Protein AF-N8YKM3-F1 (afdb_monomer_lite)

Foldseek 3Di:
DPQFDWDWAADPPDRVPIDTDGDPSNVVSVVVVVVVVVVVVVVVLVVVLVVLVVVLVVLVVLLVVLVVCCVVCVVCNVVSVVVNVVSVVVNVVSVVVSVVSVVVD

Sequence (105 aa):
MKQGYLVKHIHSDNPRLSKFVETKSMDTFRKQYKNHTVIHDSEKLELKTKELKEKQKIYKSQINASKQALKDFPELKNKILRRKNQLLQEIEKLKAYADFLTSLI

Secondary stru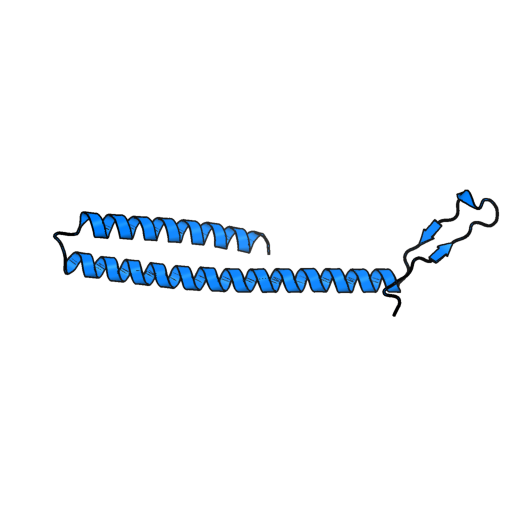cture (DSSP, 8-state):
-----EEEE--SS-GGG-EEEE-HHHHHHHHHHHHHHHHHHHHHHHHHHHHHHHHHHHHHHHHHHHHHHHHH-GGGHHHHHHHHHHHHHHHHHHHHHHHHHHTT-

Organism: NCBI:txid1217651

pLDDT: mean 87.21, std 7.23, range [53.28, 94.56]

Radius of gyration: 28.34 Å; chains: 1; bounding box: 52×17×87 Å

Structure (mmCIF, N/CA/C/O backbone):
data_AF-N8YKM3-F1
#
_entry.id   AF-N8YKM3-F1
#
loop_
_atom_site.group_PDB
_atom_site.id
_atom_site.type_symbol
_atom_site.label_atom_id
_atom_site.label_alt_id
_atom_site.label_comp_id
_atom_site.label_asym_id
_atom_site.label_entity_id
_atom_site.label_seq_id
_atom_site.pdbx_PDB_ins_code
_atom_site.Cartn_x
_atom_site.Cartn_y
_atom_site.Cart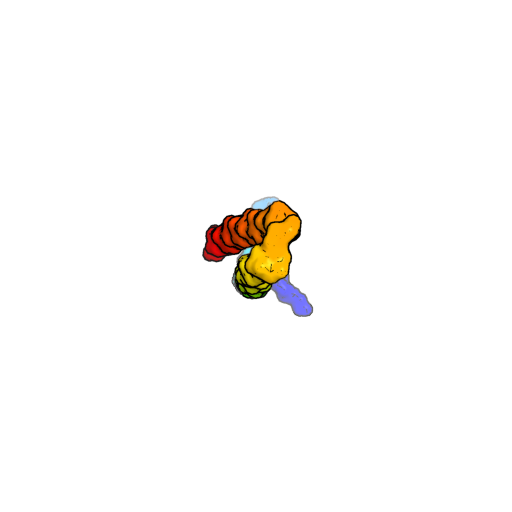n_z
_atom_site.occupancy
_atom_site.B_iso_or_equiv
_atom_site.auth_seq_id
_atom_site.auth_comp_id
_atom_site.auth_asym_id
_atom_site.auth_atom_id
_atom_site.pdbx_PDB_model_num
ATOM 1 N N . MET A 1 1 ? 33.094 13.595 -22.427 1.00 53.28 1 MET A N 1
ATOM 2 C CA . MET A 1 1 ? 32.889 12.216 -22.933 1.00 53.28 1 MET A CA 1
ATOM 3 C C . MET A 1 1 ? 31.625 12.190 -23.787 1.00 53.28 1 MET A C 1
ATOM 5 O O . MET A 1 1 ? 30.631 12.746 -23.346 1.00 53.28 1 MET A O 1
ATOM 9 N N . LYS A 1 2 ? 31.645 11.616 -25.001 1.00 60.78 2 LYS A N 1
ATOM 10 C CA . LYS A 1 2 ? 30.441 11.489 -25.851 1.00 60.78 2 LYS A CA 1
ATOM 11 C C . LYS A 1 2 ? 29.641 10.250 -25.410 1.00 60.78 2 LYS A C 1
ATOM 13 O O . LYS A 1 2 ? 30.152 9.143 -25.530 1.00 60.78 2 LYS A O 1
ATOM 18 N N . GLN A 1 3 ? 28.425 10.428 -24.891 1.00 62.78 3 GLN A N 1
ATOM 19 C CA . GLN A 1 3 ? 27.575 9.374 -24.297 1.00 62.78 3 GLN A CA 1
ATOM 20 C C . GLN A 1 3 ? 26.752 8.591 -25.347 1.00 62.78 3 GLN A C 1
ATOM 22 O O . GLN A 1 3 ? 25.561 8.349 -25.185 1.00 62.78 3 GLN A O 1
ATOM 27 N N . GLY A 1 4 ? 27.399 8.198 -26.446 1.00 68.38 4 GLY A N 1
ATOM 28 C CA . GLY A 1 4 ? 26.755 7.592 -27.616 1.00 68.38 4 GLY A CA 1
ATOM 29 C C . GLY A 1 4 ? 26.635 8.566 -28.792 1.00 68.38 4 GLY A C 1
ATOM 30 O O . GLY A 1 4 ? 26.617 9.784 -28.624 1.00 68.38 4 GLY A O 1
ATOM 31 N N . TYR A 1 5 ? 26.635 8.026 -30.010 1.00 79.56 5 TYR A N 1
ATOM 32 C CA . TYR A 1 5 ? 26.522 8.794 -31.251 1.00 79.56 5 TYR A CA 1
ATOM 33 C C . TYR A 1 5 ? 25.832 7.966 -32.337 1.00 79.56 5 TYR A C 1
ATOM 35 O O . TYR A 1 5 ? 25.901 6.734 -32.340 1.00 79.56 5 TYR A O 1
ATOM 43 N N . LEU A 1 6 ? 25.178 8.657 -33.270 1.00 84.75 6 LEU A N 1
ATOM 44 C CA . LEU A 1 6 ? 24.624 8.066 -34.485 1.00 84.75 6 LEU A CA 1
ATOM 45 C C . LEU A 1 6 ? 25.685 8.047 -35.585 1.00 84.75 6 LEU A C 1
ATOM 47 O O . LEU A 1 6 ? 26.432 9.013 -35.746 1.00 84.75 6 LEU A O 1
ATOM 51 N N . VAL A 1 7 ? 25.720 6.972 -36.370 1.00 86.94 7 VAL A N 1
ATOM 52 C CA . VAL A 1 7 ? 26.556 6.898 -37.575 1.00 86.94 7 VAL A CA 1
ATOM 53 C C . VAL A 1 7 ? 25.678 7.146 -38.791 1.00 86.94 7 VAL A C 1
ATOM 55 O O . VAL A 1 7 ? 24.678 6.458 -39.002 1.00 86.94 7 VAL A O 1
ATOM 58 N N . LYS A 1 8 ? 26.051 8.141 -39.598 1.00 88.50 8 LYS A N 1
ATOM 59 C CA . LYS A 1 8 ? 25.399 8.419 -40.877 1.00 88.50 8 LYS A CA 1
ATOM 60 C C . LYS A 1 8 ? 25.966 7.482 -41.939 1.00 88.50 8 LYS A C 1
ATOM 62 O O . LYS A 1 8 ? 27.127 7.609 -42.310 1.00 88.50 8 LYS A O 1
ATOM 67 N N . HIS A 1 9 ? 25.139 6.584 -42.451 1.00 87.56 9 HIS A N 1
ATOM 68 C CA . HIS A 1 9 ? 25.440 5.835 -43.663 1.00 87.56 9 HIS A CA 1
ATOM 69 C C . HIS A 1 9 ? 25.059 6.697 -44.862 1.00 87.56 9 HIS A C 1
ATOM 71 O O . HIS A 1 9 ? 23.879 6.987 -45.078 1.00 87.56 9 HIS A O 1
ATOM 77 N N . ILE A 1 10 ? 26.073 7.160 -45.591 1.00 88.44 10 ILE A N 1
ATOM 78 C CA . ILE A 1 10 ? 25.898 7.998 -46.776 1.00 88.44 10 ILE A CA 1
ATOM 79 C C . ILE A 1 10 ? 25.621 7.088 -47.968 1.00 88.44 10 ILE A C 1
ATOM 81 O O . ILE A 1 10 ? 26.405 6.188 -48.252 1.00 88.44 10 ILE A O 1
ATOM 85 N N . HIS A 1 11 ? 24.511 7.328 -48.660 1.00 86.38 11 HIS A N 1
ATOM 86 C CA . HIS A 1 11 ? 24.211 6.635 -49.908 1.00 86.38 11 HIS A CA 1
ATOM 87 C C . HIS A 1 11 ? 24.921 7.363 -51.054 1.00 86.38 11 HIS A C 1
ATOM 89 O O . HIS A 1 11 ? 24.651 8.544 -51.280 1.00 86.38 11 HIS A O 1
ATOM 95 N N . SER A 1 12 ? 25.823 6.674 -51.758 1.00 85.69 12 SER A N 1
ATOM 96 C CA . SER A 1 12 ? 26.653 7.254 -52.827 1.00 85.69 12 SER A CA 1
ATOM 97 C C . SER A 1 12 ? 25.815 7.838 -53.962 1.00 85.69 12 SER A C 1
ATOM 99 O O . SER A 1 12 ? 26.067 8.953 -54.405 1.00 85.69 12 SER A O 1
ATOM 101 N N . ASP A 1 13 ? 24.782 7.105 -54.377 1.00 88.00 13 ASP A N 1
ATOM 102 C CA . ASP A 1 13 ? 24.053 7.419 -55.615 1.00 88.00 13 ASP A CA 1
ATOM 103 C C . ASP A 1 13 ? 22.930 8.443 -55.410 1.00 88.00 13 ASP A C 1
ATOM 105 O O . ASP A 1 13 ? 22.525 9.145 -56.332 1.00 88.00 13 ASP A O 1
ATOM 109 N N . ASN A 1 14 ? 22.410 8.544 -54.185 1.00 85.62 14 ASN A N 1
ATOM 110 C CA . ASN A 1 14 ? 21.386 9.515 -53.835 1.00 85.62 14 ASN A CA 1
ATOM 111 C C . ASN A 1 14 ? 21.554 9.950 -52.376 1.00 85.62 14 ASN A C 1
ATOM 113 O O . ASN A 1 14 ? 21.050 9.282 -51.467 1.00 85.62 14 ASN A O 1
ATOM 117 N N . PRO A 1 15 ? 22.180 11.110 -52.125 1.00 84.12 15 PRO A N 1
ATOM 118 C CA . PRO A 1 15 ? 22.411 11.610 -50.776 1.00 84.12 15 PRO A CA 1
ATOM 119 C C . PRO A 1 15 ? 21.142 11.731 -49.920 1.00 84.12 15 PRO A C 1
ATOM 121 O O . PRO A 1 15 ? 21.235 11.604 -48.696 1.00 84.12 15 PRO A O 1
ATOM 124 N N . ARG A 1 16 ? 19.959 11.916 -50.534 1.00 86.62 16 ARG A N 1
ATOM 125 C CA . ARG A 1 16 ? 18.664 11.988 -49.828 1.00 86.62 16 ARG A CA 1
ATOM 126 C C . ARG A 1 16 ? 18.238 10.652 -49.211 1.00 86.62 16 ARG A C 1
ATOM 128 O O . ARG A 1 16 ? 17.416 10.657 -48.303 1.00 86.62 16 ARG A O 1
ATOM 135 N N . LEU A 1 17 ? 18.798 9.530 -49.666 1.00 86.38 17 LEU A N 1
ATOM 136 C CA . LEU A 1 17 ? 18.533 8.192 -49.124 1.00 86.38 17 LEU A CA 1
ATOM 137 C C . LEU A 1 17 ? 19.484 7.796 -47.984 1.00 86.38 17 LEU A C 1
ATOM 139 O O . LEU A 1 17 ? 19.362 6.699 -47.439 1.00 86.38 17 LEU A O 1
ATOM 143 N N . SER A 1 18 ? 20.422 8.669 -47.606 1.00 89.44 18 SER A N 1
ATOM 144 C CA . SER A 1 18 ? 21.329 8.433 -46.477 1.00 89.44 18 SER A CA 1
ATOM 145 C C . SER A 1 18 ? 20.555 8.291 -45.163 1.00 89.44 18 SER A C 1
ATOM 147 O O . SER A 1 18 ? 19.622 9.052 -44.906 1.00 89.44 18 SER A O 1
ATOM 149 N N . LYS A 1 19 ? 20.969 7.365 -44.291 1.00 90.81 19 LYS A N 1
ATOM 150 C CA . LYS A 1 19 ? 20.279 7.073 -43.022 1.00 90.81 19 LYS A CA 1
ATOM 151 C C . LYS A 1 19 ? 21.220 7.174 -41.832 1.00 90.81 19 LYS A C 1
ATOM 153 O O . LYS A 1 19 ? 22.400 6.848 -41.927 1.00 90.81 19 LYS A O 1
ATOM 158 N N . PHE A 1 20 ? 20.682 7.588 -40.693 1.00 89.25 20 PHE A N 1
ATOM 159 C CA . PHE A 1 20 ? 21.375 7.477 -39.416 1.00 89.25 20 PHE A CA 1
ATOM 160 C C . PHE A 1 20 ? 21.056 6.127 -38.787 1.00 89.25 20 PHE A C 1
ATOM 162 O O . PHE A 1 20 ? 19.896 5.727 -38.728 1.00 89.25 20 PHE A O 1
ATOM 169 N N . VAL A 1 21 ? 22.091 5.430 -38.332 1.00 87.12 21 VAL A N 1
ATOM 170 C CA . VAL A 1 21 ? 21.970 4.129 -37.678 1.00 87.12 21 VAL A CA 1
ATOM 171 C C . VAL A 1 21 ? 22.509 4.241 -36.260 1.00 87.12 21 VAL A C 1
ATOM 173 O O . VAL A 1 21 ? 23.518 4.907 -36.002 1.00 87.12 21 VAL A O 1
ATOM 176 N N . GLU A 1 22 ? 21.799 3.602 -35.337 1.00 85.38 22 GLU A N 1
ATOM 177 C CA . GLU A 1 22 ? 22.192 3.518 -33.940 1.00 85.38 22 GLU A CA 1
ATOM 178 C C . GLU A 1 22 ? 23.460 2.673 -33.785 1.00 85.38 22 GLU A C 1
ATOM 180 O O . GLU A 1 22 ? 23.571 1.571 -34.321 1.00 85.38 22 GLU A O 1
ATOM 185 N N . THR A 1 23 ? 24.445 3.203 -33.062 1.00 86.38 23 THR A N 1
ATOM 186 C CA . THR A 1 23 ? 25.669 2.460 -32.759 1.00 86.38 23 THR A CA 1
ATOM 187 C C . THR A 1 23 ? 25.468 1.546 -31.559 1.00 86.38 23 THR A C 1
ATOM 189 O O . THR A 1 23 ? 24.659 1.825 -30.674 1.00 86.38 23 THR A O 1
ATOM 192 N N . LYS A 1 24 ? 26.293 0.495 -31.460 1.00 85.12 24 LYS A N 1
ATOM 193 C CA . LYS A 1 24 ? 26.340 -0.376 -30.273 1.00 85.12 24 LYS A CA 1
ATOM 194 C C . LYS A 1 24 ? 26.544 0.420 -28.977 1.00 85.12 24 LYS A C 1
ATOM 196 O O . LYS A 1 24 ? 25.943 0.086 -27.968 1.00 85.12 24 LYS A O 1
ATOM 201 N N . SER A 1 25 ? 27.339 1.495 -29.018 1.00 84.19 25 SER A N 1
ATOM 202 C CA . SER A 1 25 ? 27.563 2.385 -27.868 1.00 84.19 25 SER A CA 1
ATOM 203 C C . SER A 1 25 ? 26.307 3.141 -27.428 1.00 84.19 25 SER A C 1
ATOM 205 O O . SER A 1 25 ? 26.187 3.473 -26.252 1.00 84.19 25 SER A O 1
ATOM 207 N N . MET A 1 26 ? 25.406 3.470 -28.353 1.00 85.31 26 MET A N 1
ATOM 208 C CA . MET A 1 26 ? 24.164 4.172 -28.036 1.00 85.31 26 MET A CA 1
ATOM 209 C C . MET A 1 26 ? 23.093 3.193 -27.527 1.00 85.31 26 MET A C 1
ATOM 211 O O . MET A 1 26 ? 22.393 3.509 -26.566 1.00 85.31 26 MET A O 1
ATOM 215 N N . ASP A 1 27 ? 23.066 1.965 -28.061 1.00 84.81 27 ASP A N 1
ATOM 216 C CA . ASP A 1 27 ? 22.245 0.866 -27.531 1.00 84.81 27 ASP A CA 1
ATOM 217 C C . ASP A 1 27 ? 22.651 0.483 -26.095 1.00 84.81 27 ASP A C 1
ATOM 219 O O . ASP A 1 27 ? 21.797 0.378 -25.211 1.00 84.81 27 ASP A O 1
ATOM 223 N N . THR A 1 28 ? 23.952 0.340 -25.810 1.00 85.25 28 THR A N 1
ATOM 224 C CA . THR A 1 28 ? 24.431 0.037 -24.449 1.00 85.25 28 THR A CA 1
ATOM 225 C C . THR A 1 28 ? 24.117 1.158 -23.465 1.00 85.25 28 THR A C 1
ATOM 227 O O . THR A 1 28 ? 23.644 0.876 -22.364 1.00 85.25 28 THR A O 1
ATOM 230 N N . PHE A 1 29 ? 24.311 2.420 -23.858 1.00 84.25 29 PHE A N 1
ATOM 231 C CA . PHE A 1 29 ? 23.956 3.570 -23.026 1.00 84.25 29 PHE A CA 1
ATOM 232 C C . PHE A 1 29 ? 22.452 3.607 -22.725 1.00 84.25 29 PHE A C 1
ATOM 234 O O . PHE A 1 29 ? 22.049 3.757 -21.572 1.00 84.25 29 PHE A O 1
ATOM 241 N N . ARG A 1 30 ? 21.603 3.380 -23.736 1.00 82.69 30 ARG A N 1
ATOM 242 C CA . ARG A 1 30 ? 20.148 3.301 -23.555 1.00 82.69 30 ARG A CA 1
ATOM 243 C C . ARG A 1 30 ? 19.758 2.186 -22.585 1.00 82.69 30 ARG A C 1
ATOM 245 O O . ARG A 1 30 ? 18.892 2.401 -21.741 1.00 82.69 30 ARG A O 1
ATOM 252 N N . LYS A 1 31 ? 20.381 1.009 -22.687 1.00 85.25 31 LYS A N 1
ATOM 253 C CA . LYS A 1 31 ? 20.145 -0.116 -21.764 1.00 85.25 31 LYS A CA 1
ATOM 254 C C . LYS A 1 31 ? 20.553 0.227 -20.333 1.00 85.25 31 LYS A C 1
ATOM 256 O O . LYS A 1 31 ? 19.776 -0.014 -19.418 1.00 85.25 31 LYS A O 1
ATOM 261 N N . GLN A 1 32 ? 21.719 0.843 -20.140 1.00 82.69 32 GLN A N 1
ATOM 262 C CA . GLN A 1 32 ? 22.169 1.297 -18.820 1.00 82.69 32 GLN A CA 1
ATOM 263 C C . GLN A 1 32 ? 21.210 2.326 -18.214 1.00 82.69 32 GLN A C 1
ATOM 265 O O . GLN A 1 32 ? 20.829 2.197 -17.054 1.00 82.69 32 GLN A O 1
ATOM 270 N N . TYR A 1 33 ? 20.762 3.298 -19.009 1.00 80.12 33 TYR A N 1
ATOM 271 C CA . TYR A 1 33 ? 19.814 4.318 -18.565 1.00 80.12 33 TYR A CA 1
ATOM 272 C C . TYR A 1 33 ? 18.446 3.726 -18.191 1.00 80.12 33 TYR A C 1
ATOM 274 O O . TYR A 1 33 ? 17.887 4.056 -17.145 1.00 80.12 33 TYR A O 1
ATOM 282 N N . LYS A 1 34 ? 17.919 2.807 -19.011 1.00 79.12 34 LYS A N 1
ATOM 283 C CA . LYS A 1 34 ? 16.677 2.075 -18.711 1.00 79.12 34 LYS A CA 1
ATOM 284 C C . LYS A 1 34 ? 16.799 1.243 -17.436 1.00 79.12 34 LYS A C 1
ATOM 286 O O . LYS A 1 34 ? 15.911 1.279 -16.600 1.00 79.12 34 LYS A O 1
ATOM 291 N N . ASN A 1 35 ? 17.911 0.538 -17.252 1.00 79.19 35 ASN A N 1
ATOM 292 C CA . ASN A 1 35 ? 18.122 -0.249 -16.040 1.00 79.19 35 ASN A CA 1
ATOM 293 C C . ASN A 1 35 ? 18.228 0.651 -14.805 1.00 79.19 35 ASN A C 1
ATOM 295 O O . ASN A 1 35 ? 17.636 0.343 -13.781 1.00 79.19 35 ASN A O 1
ATOM 299 N N . HIS A 1 36 ? 18.931 1.781 -14.905 1.00 78.25 36 HIS A N 1
ATOM 300 C CA . HIS A 1 36 ? 19.060 2.726 -13.798 1.00 78.25 36 HIS A CA 1
ATOM 301 C C . HIS A 1 36 ? 17.712 3.337 -13.391 1.00 78.25 36 HIS A C 1
ATOM 303 O O . HIS A 1 36 ? 17.411 3.410 -12.204 1.00 78.25 36 HIS A O 1
ATOM 309 N N . THR A 1 37 ? 16.882 3.717 -14.367 1.00 75.06 37 THR A N 1
ATOM 310 C CA . THR A 1 37 ? 15.525 4.232 -14.110 1.00 75.06 37 THR A CA 1
ATOM 311 C C . THR A 1 37 ? 14.625 3.172 -13.476 1.00 75.06 37 THR A C 1
ATOM 313 O O . THR A 1 37 ? 13.997 3.454 -12.462 1.00 75.06 37 THR A O 1
ATOM 316 N N . VAL A 1 38 ? 14.644 1.933 -13.978 1.00 76.94 38 VAL A N 1
ATOM 317 C CA . VAL A 1 38 ? 13.885 0.813 -13.389 1.00 76.94 38 VAL A CA 1
ATOM 318 C C . VAL A 1 38 ? 14.326 0.508 -11.952 1.00 76.94 38 VAL A C 1
ATOM 320 O O . VAL A 1 38 ? 13.477 0.331 -11.081 1.00 76.94 38 VAL A O 1
ATOM 323 N N . ILE A 1 39 ? 15.636 0.477 -11.679 1.00 79.31 39 ILE A N 1
ATOM 324 C CA . ILE A 1 39 ? 16.167 0.238 -10.326 1.00 79.31 39 ILE A CA 1
ATOM 325 C C . ILE A 1 39 ? 15.722 1.354 -9.377 1.00 79.31 39 ILE A C 1
ATOM 327 O O . ILE A 1 39 ? 15.176 1.074 -8.313 1.00 79.31 39 ILE A O 1
ATOM 331 N N . HIS A 1 40 ? 15.891 2.613 -9.781 1.00 81.94 40 HIS A N 1
ATOM 332 C CA . HIS A 1 40 ? 15.525 3.761 -8.957 1.00 81.94 40 HIS A CA 1
ATOM 333 C C . HIS A 1 40 ? 14.014 3.813 -8.664 1.00 81.94 40 HIS A C 1
ATOM 335 O O . HIS A 1 40 ? 13.599 4.088 -7.536 1.00 81.94 40 HIS A O 1
ATOM 341 N N . ASP A 1 41 ? 13.171 3.523 -9.659 1.00 82.88 41 ASP A N 1
ATOM 342 C CA . ASP A 1 41 ? 11.719 3.484 -9.470 1.00 82.88 41 ASP A CA 1
ATOM 343 C C . ASP A 1 41 ? 11.298 2.335 -8.542 1.00 82.88 41 ASP A C 1
ATOM 345 O O . ASP A 1 41 ? 10.439 2.530 -7.677 1.00 82.88 41 ASP A O 1
ATOM 349 N N . SER A 1 42 ? 11.957 1.176 -8.641 1.00 81.69 42 SER A N 1
ATOM 350 C CA . SER A 1 42 ? 11.757 0.044 -7.728 1.00 81.69 42 SER A CA 1
ATOM 351 C C . SER A 1 42 ? 12.137 0.390 -6.283 1.00 81.69 42 SER A C 1
ATOM 353 O O . SER A 1 42 ? 11.367 0.117 -5.361 1.00 81.69 42 SER A O 1
ATOM 355 N N . GLU A 1 43 ? 13.292 1.021 -6.059 1.00 86.62 43 GLU A N 1
ATOM 356 C CA . GLU A 1 43 ? 13.737 1.446 -4.721 1.00 86.62 43 GLU A CA 1
ATOM 357 C C . GLU A 1 43 ? 12.765 2.454 -4.094 1.00 86.62 43 GLU A C 1
ATOM 359 O O . GLU A 1 43 ? 12.391 2.346 -2.920 1.00 86.62 43 GLU A O 1
ATOM 364 N N . LYS A 1 44 ? 12.296 3.419 -4.893 1.00 87.56 44 LYS A N 1
ATOM 365 C CA . LYS A 1 44 ? 11.305 4.411 -4.466 1.00 87.56 44 LYS A CA 1
ATOM 366 C C . LYS A 1 44 ? 9.988 3.754 -4.060 1.00 87.56 44 LYS A C 1
ATOM 368 O O . LYS A 1 44 ? 9.372 4.161 -3.070 1.00 87.56 44 LYS A O 1
ATOM 373 N N . LEU A 1 45 ? 9.555 2.749 -4.817 1.00 86.06 45 LEU A N 1
ATOM 374 C CA . LEU A 1 45 ? 8.337 2.004 -4.540 1.00 86.06 45 LEU A CA 1
ATOM 375 C C . LEU A 1 45 ? 8.464 1.196 -3.245 1.00 86.06 45 LEU A C 1
ATOM 377 O O . LEU A 1 45 ? 7.589 1.287 -2.384 1.00 86.06 45 LEU A O 1
ATOM 381 N N . GLU A 1 46 ? 9.587 0.503 -3.046 1.00 86.25 46 GLU A N 1
ATOM 382 C CA . GLU A 1 46 ? 9.859 -0.263 -1.828 1.00 86.25 46 GLU A CA 1
ATOM 383 C C . GLU A 1 46 ? 9.872 0.632 -0.578 1.00 86.25 46 GLU A C 1
ATOM 385 O O . GLU A 1 46 ? 9.255 0.302 0.444 1.00 86.25 46 GLU A O 1
ATOM 390 N N . LEU A 1 47 ? 10.530 1.793 -0.660 1.00 88.19 47 LEU A N 1
ATOM 391 C CA . LEU A 1 47 ? 10.547 2.776 0.422 1.00 88.19 47 LEU A CA 1
ATOM 392 C C . LEU A 1 47 ? 9.126 3.239 0.761 1.00 88.19 47 LEU A C 1
ATOM 394 O O . LEU A 1 47 ? 8.737 3.250 1.933 1.00 88.19 47 LEU A O 1
ATOM 398 N N . LYS A 1 48 ? 8.308 3.529 -0.258 1.00 88.06 48 LYS A N 1
ATOM 399 C CA . LYS A 1 48 ? 6.911 3.916 -0.052 1.00 88.06 48 LYS A CA 1
ATOM 400 C C . LYS A 1 48 ? 6.099 2.808 0.609 1.00 88.06 48 LYS A C 1
ATOM 402 O O . LYS A 1 48 ? 5.334 3.079 1.534 1.00 88.06 48 LYS A O 1
ATOM 407 N N . THR A 1 49 ? 6.292 1.557 0.203 1.00 85.94 49 THR A N 1
ATOM 408 C CA . THR A 1 49 ? 5.624 0.408 0.824 1.00 85.94 49 THR A CA 1
ATOM 409 C C . THR A 1 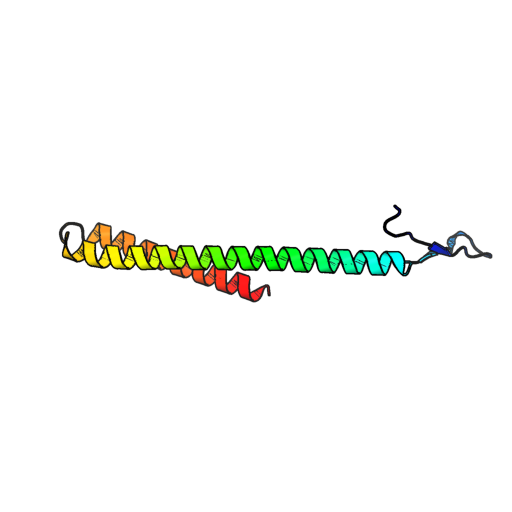49 ? 6.018 0.247 2.296 1.00 85.94 49 THR A C 1
ATOM 411 O O . THR A 1 49 ? 5.153 -0.040 3.128 1.00 85.94 49 THR A O 1
ATOM 414 N N . LYS A 1 50 ? 7.291 0.470 2.656 1.00 88.56 50 LYS A N 1
ATOM 415 C CA . LYS A 1 50 ? 7.747 0.453 4.060 1.00 88.56 50 LYS A CA 1
ATOM 416 C C . LYS A 1 50 ? 7.073 1.550 4.887 1.00 88.56 50 LYS A C 1
ATOM 418 O O . LYS A 1 50 ? 6.526 1.251 5.948 1.00 88.56 50 LYS A O 1
ATOM 423 N N . GLU A 1 51 ? 7.015 2.783 4.380 1.00 90.50 51 GLU A N 1
ATOM 424 C CA . GLU A 1 51 ? 6.322 3.894 5.052 1.00 90.50 51 GLU A CA 1
ATOM 425 C C . GLU A 1 51 ? 4.840 3.587 5.322 1.00 90.50 51 GLU A C 1
ATOM 427 O O . GLU A 1 51 ? 4.324 3.869 6.406 1.00 90.50 51 GLU A O 1
ATOM 432 N N . LEU A 1 52 ? 4.141 3.002 4.343 1.00 90.50 52 LEU A N 1
ATOM 433 C CA . LEU A 1 52 ? 2.727 2.643 4.482 1.00 90.50 52 LEU A CA 1
ATOM 434 C C . LEU A 1 52 ? 2.517 1.574 5.560 1.00 90.50 52 LEU A C 1
ATOM 436 O O . LEU A 1 52 ? 1.593 1.695 6.368 1.00 90.50 52 LEU A O 1
ATOM 440 N N . LYS A 1 53 ? 3.391 0.561 5.616 1.00 89.12 53 LYS A N 1
ATOM 441 C CA . LYS A 1 53 ? 3.352 -0.480 6.655 1.00 89.12 53 LYS A CA 1
ATOM 442 C C . LYS A 1 53 ? 3.550 0.109 8.052 1.00 89.12 53 LYS A C 1
ATOM 444 O O . LYS A 1 53 ? 2.814 -0.254 8.970 1.00 89.12 53 LYS A O 1
ATOM 449 N N . GLU A 1 54 ? 4.485 1.042 8.217 1.00 92.56 54 GLU A N 1
ATOM 450 C CA . GLU A 1 54 ? 4.698 1.718 9.503 1.00 92.56 54 GLU A CA 1
ATOM 451 C C . GLU A 1 54 ? 3.489 2.573 9.909 1.00 92.56 54 GLU A C 1
ATOM 453 O O . GLU A 1 54 ? 2.991 2.450 11.032 1.00 92.56 54 GLU A O 1
ATOM 458 N N . LYS A 1 55 ? 2.907 3.348 8.982 1.00 93.06 55 LYS A N 1
ATOM 459 C CA . LYS A 1 55 ? 1.657 4.084 9.250 1.00 93.06 55 LYS A CA 1
ATOM 460 C C . LYS A 1 55 ? 0.518 3.157 9.675 1.00 93.06 55 LYS A C 1
ATOM 462 O O . LYS A 1 55 ? -0.203 3.457 10.628 1.00 93.06 55 LYS A O 1
ATOM 467 N N . GLN A 1 56 ? 0.381 2.002 9.023 1.00 90.56 56 GLN A N 1
ATOM 468 C CA . GLN A 1 56 ? -0.637 1.015 9.374 1.00 90.56 56 GLN A CA 1
ATOM 469 C C . GLN A 1 56 ? -0.445 0.468 10.801 1.00 90.56 56 GLN A C 1
ATOM 471 O O . GLN A 1 56 ? -1.429 0.284 11.523 1.00 90.56 56 GLN A O 1
ATOM 476 N N . LYS A 1 57 ? 0.802 0.232 11.240 1.00 93.12 57 LYS A N 1
ATOM 477 C CA . LYS A 1 57 ? 1.105 -0.179 12.624 1.00 93.12 57 LYS A CA 1
ATOM 478 C C . LYS A 1 57 ? 0.684 0.890 13.634 1.00 93.12 57 LYS A C 1
ATOM 480 O O . LYS A 1 57 ? 0.043 0.557 14.632 1.00 93.12 57 LYS A O 1
ATOM 485 N N . ILE A 1 58 ? 0.974 2.162 13.354 1.00 94.31 58 ILE A N 1
ATOM 486 C CA . ILE A 1 58 ? 0.588 3.288 14.218 1.00 94.31 58 ILE A CA 1
ATOM 487 C C . ILE A 1 58 ? -0.937 3.343 14.379 1.00 94.31 58 ILE A C 1
ATOM 489 O O . ILE A 1 58 ? -1.434 3.422 15.503 1.00 94.31 58 ILE A O 1
ATOM 493 N N . TYR A 1 59 ? -1.699 3.223 13.288 1.00 92.81 59 TYR A N 1
ATOM 494 C CA . TYR A 1 59 ? -3.165 3.228 13.365 1.00 92.81 59 TYR A CA 1
ATOM 495 C C . TYR A 1 59 ? -3.727 2.026 14.129 1.00 92.81 59 TYR A C 1
ATOM 497 O O . TYR A 1 59 ? -4.648 2.193 14.930 1.00 92.81 59 TYR A O 1
ATOM 505 N N . LYS A 1 60 ? -3.148 0.828 13.973 1.00 92.25 60 LYS A N 1
ATOM 506 C CA . LYS A 1 60 ? -3.526 -0.341 14.791 1.00 92.25 60 LYS A CA 1
ATOM 507 C C . LYS A 1 60 ? -3.290 -0.092 16.284 1.00 92.25 60 LYS A C 1
ATOM 509 O O . LYS A 1 60 ? -4.157 -0.419 17.095 1.00 92.25 60 LYS A O 1
ATOM 514 N N . SER A 1 61 ? -2.164 0.527 16.641 1.00 94.56 61 SER A N 1
ATOM 515 C CA . SER A 1 61 ? -1.870 0.916 18.025 1.00 94.56 61 SER A CA 1
ATOM 516 C C . SER A 1 61 ? -2.903 1.915 18.564 1.00 94.56 61 SER A C 1
ATOM 518 O O . SER A 1 61 ? -3.493 1.692 19.621 1.00 94.56 61 SER A O 1
ATOM 520 N N . GLN A 1 62 ? -3.238 2.951 17.788 1.00 92.81 62 GLN A N 1
ATOM 521 C CA . GLN A 1 62 ? -4.257 3.940 18.161 1.00 92.81 62 GLN A CA 1
ATOM 522 C C . GLN A 1 62 ? -5.659 3.331 18.324 1.00 92.81 62 GLN A C 1
ATOM 524 O O . GLN A 1 62 ? -6.414 3.741 19.207 1.00 92.81 62 GLN A O 1
ATOM 529 N N . ILE A 1 63 ? -6.021 2.328 17.519 1.00 93.06 63 ILE A N 1
ATOM 530 C CA . ILE A 1 63 ? -7.281 1.589 17.688 1.00 93.06 63 ILE A CA 1
ATOM 531 C C . ILE A 1 63 ? -7.286 0.813 19.007 1.00 93.06 63 ILE A C 1
ATOM 533 O O . ILE A 1 63 ? -8.305 0.800 19.698 1.00 93.06 63 ILE A O 1
ATOM 537 N N . ASN A 1 64 ? -6.172 0.181 19.378 1.00 93.69 64 ASN A N 1
ATOM 538 C CA . ASN A 1 64 ? -6.065 -0.519 20.657 1.00 93.69 64 ASN A CA 1
ATOM 539 C C . ASN A 1 64 ? -6.134 0.456 21.839 1.00 93.69 64 ASN A C 1
ATOM 541 O O . ASN A 1 64 ? -6.901 0.212 22.768 1.00 93.69 64 ASN A O 1
ATOM 545 N N . ALA A 1 65 ? -5.456 1.603 21.755 1.00 92.69 65 ALA A N 1
ATOM 546 C CA . ALA A 1 65 ? -5.588 2.676 22.740 1.00 92.69 65 ALA A CA 1
ATOM 547 C C . ALA A 1 65 ? -7.038 3.186 22.837 1.00 92.69 65 ALA A C 1
ATOM 549 O O . ALA A 1 65 ? -7.557 3.375 23.931 1.00 92.69 65 ALA A O 1
ATOM 550 N N . SER A 1 66 ? -7.741 3.309 21.705 1.00 91.56 66 SER A N 1
ATOM 551 C CA . SER A 1 66 ? -9.161 3.696 21.680 1.00 91.56 66 SER A CA 1
ATOM 552 C C . SER A 1 66 ? -10.063 2.665 22.371 1.00 91.56 66 SER A C 1
ATOM 554 O O . SER A 1 66 ? -11.051 3.040 22.993 1.00 91.56 66 SER A O 1
ATOM 556 N N . LYS A 1 67 ? -9.746 1.363 22.289 1.00 91.69 67 LYS A N 1
ATOM 557 C CA . LYS A 1 67 ? -10.486 0.315 23.022 1.00 91.69 67 LYS A CA 1
ATOM 558 C C . LYS A 1 67 ? -10.297 0.442 24.532 1.00 91.69 67 LYS A C 1
ATOM 560 O O . LYS A 1 67 ? -11.251 0.200 25.262 1.00 91.69 67 LYS A O 1
ATOM 565 N N . GLN A 1 68 ? -9.094 0.799 24.979 1.00 92.06 68 GLN A N 1
ATOM 566 C CA . GLN A 1 68 ? -8.818 1.008 26.398 1.00 92.06 68 GLN A CA 1
ATOM 567 C C . GLN A 1 68 ? -9.490 2.290 26.903 1.00 92.06 68 GLN A C 1
ATOM 569 O O . GLN A 1 68 ? -10.256 2.233 27.856 1.00 92.06 68 GLN A O 1
ATOM 574 N N . ALA A 1 69 ? -9.354 3.397 26.168 1.00 91.31 69 ALA A N 1
ATOM 575 C CA . ALA A 1 69 ? -10.022 4.658 26.485 1.00 91.31 69 ALA A CA 1
ATOM 576 C C . ALA A 1 69 ? -11.550 4.518 26.584 1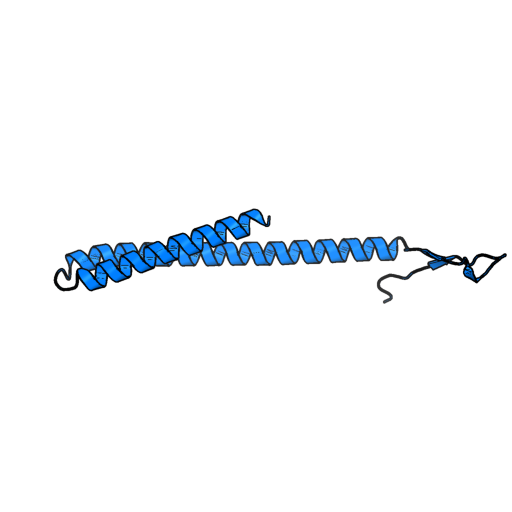.00 91.31 69 ALA A C 1
ATOM 578 O O . ALA A 1 69 ? -12.186 5.229 27.351 1.00 91.31 69 ALA A O 1
ATOM 579 N N . LEU A 1 70 ? -12.155 3.596 25.827 1.00 93.25 70 LEU A N 1
ATOM 580 C CA . LEU A 1 70 ? -13.589 3.319 25.911 1.00 93.25 70 LEU A CA 1
ATOM 581 C C . LEU A 1 70 ? -14.008 2.737 27.271 1.00 93.25 70 LEU A C 1
ATOM 583 O O . LEU A 1 70 ? -15.140 2.958 27.694 1.00 93.25 70 LEU A O 1
ATOM 587 N N . LYS A 1 71 ? -13.118 1.980 27.923 1.00 92.25 71 LYS A N 1
ATOM 588 C CA . LYS A 1 71 ? -13.331 1.443 29.272 1.00 92.25 71 LYS A CA 1
ATOM 589 C C . LYS A 1 71 ? -13.121 2.524 30.324 1.00 92.25 71 LYS A C 1
ATOM 591 O O . LYS A 1 71 ? -13.929 2.636 31.235 1.00 92.25 71 LYS A O 1
ATOM 596 N N . ASP A 1 72 ? -12.060 3.309 30.159 1.00 94.56 72 ASP A N 1
ATOM 597 C CA . ASP A 1 72 ? -11.648 4.313 31.141 1.00 94.56 72 ASP A CA 1
ATOM 598 C C . ASP A 1 72 ? -12.572 5.547 31.118 1.00 94.56 72 ASP A C 1
ATOM 600 O O . ASP A 1 72 ? -12.796 6.179 32.145 1.00 94.56 72 ASP A O 1
ATOM 604 N N . PHE A 1 73 ? -13.152 5.869 29.955 1.00 94.06 73 PHE A N 1
ATOM 605 C CA . PHE A 1 73 ? -13.984 7.058 29.736 1.00 94.06 73 PHE A CA 1
ATOM 606 C C . PHE A 1 73 ? -15.291 6.718 28.996 1.00 94.06 73 PHE A C 1
ATOM 608 O O . PH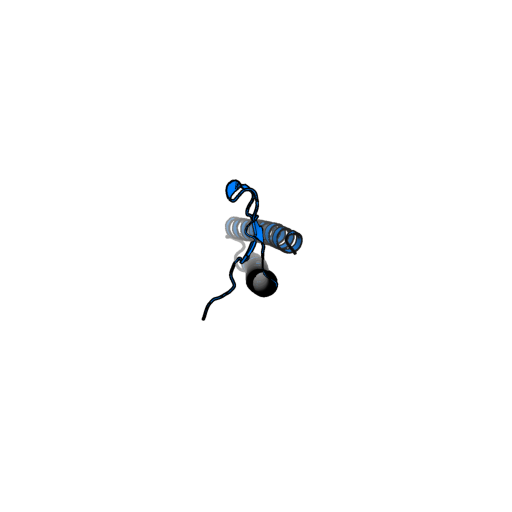E A 1 73 ? -15.478 7.104 27.832 1.00 94.06 73 PHE A O 1
ATOM 615 N N . PRO A 1 74 ? -16.238 6.015 29.645 1.00 91.31 74 PRO A N 1
ATOM 616 C CA . PRO A 1 74 ? -17.492 5.599 29.013 1.00 91.31 74 PRO A CA 1
ATOM 617 C C . PRO A 1 74 ? -18.363 6.784 28.567 1.00 91.31 74 PRO A C 1
ATOM 619 O O . PRO A 1 74 ? -19.061 6.695 27.557 1.00 91.31 74 PRO A O 1
ATOM 622 N N . GLU A 1 75 ? -18.268 7.926 29.247 1.00 93.81 75 GLU A N 1
ATOM 623 C CA . GLU A 1 75 ? -18.979 9.168 28.907 1.00 93.81 75 GLU A CA 1
ATOM 624 C C . GLU A 1 75 ? -18.596 9.709 27.518 1.00 93.81 75 GLU A C 1
ATOM 626 O O . GLU A 1 75 ? -19.395 10.339 26.825 1.00 93.81 75 GLU A O 1
ATOM 631 N N . LEU A 1 76 ? -17.377 9.408 27.056 1.00 93.38 76 LEU A N 1
ATOM 632 C CA . LEU A 1 76 ? -16.855 9.837 25.759 1.00 93.38 76 LEU A CA 1
ATOM 633 C C . LEU A 1 76 ? -17.064 8.797 24.648 1.00 93.38 76 LEU A C 1
ATOM 635 O O . LEU A 1 76 ? -16.541 8.973 23.540 1.00 93.38 76 LEU A O 1
ATOM 639 N N . LYS A 1 77 ? -17.860 7.746 24.898 1.00 91.38 77 LYS A N 1
ATOM 640 C CA . LYS A 1 77 ? -18.104 6.612 23.987 1.00 91.38 77 LYS A CA 1
ATOM 641 C C . LYS A 1 77 ? -18.298 7.020 22.531 1.00 91.38 77 LYS A C 1
ATOM 643 O O . LYS A 1 77 ? -17.619 6.489 21.654 1.00 91.38 77 LYS A O 1
ATOM 648 N N . ASN A 1 78 ? -19.181 7.980 22.262 1.00 93.38 78 ASN A N 1
ATOM 649 C CA . ASN A 1 78 ? -19.499 8.392 20.892 1.00 93.38 78 ASN A CA 1
ATOM 650 C C . ASN A 1 78 ? -18.295 9.025 20.176 1.00 93.38 78 ASN A C 1
ATOM 652 O O . ASN A 1 78 ? -18.049 8.730 19.005 1.00 93.38 78 ASN A O 1
ATOM 656 N N . LYS A 1 79 ? -17.505 9.852 20.875 1.00 93.25 79 LYS A N 1
ATOM 657 C CA . LYS A 1 79 ? -16.297 10.478 20.311 1.00 93.25 79 LYS A CA 1
ATOM 658 C C . LYS A 1 79 ? -15.210 9.434 20.047 1.00 93.25 79 LYS A C 1
ATOM 660 O O . LYS A 1 79 ? -14.629 9.422 18.961 1.00 93.25 79 LYS A O 1
ATOM 665 N N . ILE A 1 80 ? -14.985 8.529 21.001 1.00 91.94 80 ILE A N 1
ATOM 666 C CA . ILE A 1 80 ? -13.990 7.452 20.897 1.00 91.94 80 ILE A CA 1
ATOM 667 C C . ILE A 1 80 ? -14.347 6.499 19.751 1.00 91.94 80 ILE A C 1
ATOM 669 O O . ILE A 1 80 ? -13.498 6.177 18.918 1.00 91.94 80 ILE A O 1
ATOM 673 N N . LEU A 1 81 ? -15.616 6.092 19.654 1.00 92.56 81 LEU A N 1
ATOM 674 C CA . LEU A 1 81 ? -16.084 5.196 18.599 1.00 92.56 81 LEU A CA 1
ATOM 675 C C . LEU A 1 81 ? -15.992 5.852 17.217 1.00 92.56 81 LEU A C 1
ATOM 677 O O . LEU A 1 81 ? -15.513 5.224 16.274 1.00 92.56 81 LEU A O 1
ATOM 681 N N . ARG A 1 82 ? -16.364 7.135 17.102 1.00 94.44 82 ARG A N 1
ATOM 682 C CA . ARG A 1 82 ? -16.202 7.903 15.860 1.00 94.44 82 ARG A CA 1
ATOM 683 C C . ARG A 1 82 ? -14.740 7.938 15.418 1.00 94.44 82 ARG A C 1
ATOM 685 O O . ARG A 1 82 ? -14.456 7.670 14.252 1.00 94.44 82 ARG A O 1
ATOM 692 N N . ARG A 1 83 ? -13.809 8.216 16.338 1.00 93.12 83 ARG A N 1
ATOM 693 C CA . ARG A 1 83 ? -12.373 8.240 16.028 1.00 93.12 83 ARG A CA 1
ATOM 694 C C . ARG A 1 83 ? -11.850 6.864 15.621 1.00 93.12 83 ARG A C 1
ATOM 696 O O . ARG A 1 83 ? -11.123 6.761 14.638 1.00 93.12 83 ARG A O 1
ATOM 703 N N . LYS A 1 84 ? -12.251 5.804 16.326 1.00 92.44 84 LYS A N 1
ATOM 704 C CA . LYS A 1 84 ? -11.906 4.419 15.973 1.00 92.44 84 LYS A CA 1
ATOM 705 C C . LYS A 1 84 ? -12.377 4.063 14.558 1.00 92.44 84 LYS A C 1
ATOM 707 O O . LYS A 1 84 ? -11.606 3.482 13.801 1.00 92.44 84 LYS A O 1
ATOM 712 N N . ASN A 1 85 ? -13.603 4.431 14.190 1.00 93.50 85 ASN A N 1
ATOM 713 C CA . ASN A 1 85 ? -14.149 4.151 12.860 1.00 93.50 85 ASN A CA 1
ATOM 714 C C . ASN A 1 85 ? -13.402 4.914 11.756 1.00 93.50 85 ASN A C 1
ATOM 716 O O . ASN A 1 85 ? -13.120 4.337 10.711 1.00 93.50 85 ASN A O 1
ATOM 720 N N . GLN A 1 86 ? -13.005 6.166 12.005 1.00 93.81 86 GLN A N 1
ATOM 721 C CA . GLN A 1 86 ? -12.137 6.910 11.082 1.00 93.81 86 GLN A CA 1
ATOM 722 C C . GLN A 1 86 ? -10.796 6.197 10.871 1.00 93.81 86 GLN A C 1
ATOM 724 O O . GLN A 1 86 ? -10.360 6.033 9.739 1.00 93.81 86 GLN A O 1
ATOM 729 N N . LEU A 1 87 ? -10.158 5.726 11.947 1.00 93.06 87 LEU A N 1
ATOM 730 C CA . LEU A 1 87 ? -8.889 4.996 11.848 1.00 93.06 87 LEU A CA 1
ATOM 731 C C . LEU A 1 87 ? -9.026 3.682 11.067 1.00 93.06 87 LEU A C 1
ATOM 733 O O . LEU A 1 87 ? -8.106 3.311 10.344 1.00 93.06 87 LEU A O 1
ATOM 737 N N . LEU A 1 88 ? -10.165 2.990 11.180 1.00 92.81 88 LEU A N 1
ATOM 738 C CA . LEU A 1 88 ? -10.446 1.788 10.387 1.00 92.81 88 LEU A CA 1
ATOM 739 C C . LEU A 1 88 ? -10.544 2.105 8.890 1.00 92.81 88 LEU A C 1
ATOM 741 O O . LEU A 1 88 ? -9.894 1.435 8.093 1.00 92.81 88 LEU A O 1
ATOM 745 N N . GLN A 1 89 ? -11.270 3.163 8.521 1.00 94.06 89 GLN A N 1
ATOM 746 C CA . GLN A 1 89 ? -11.364 3.609 7.126 1.00 94.06 89 GLN A CA 1
ATOM 747 C C . GLN A 1 89 ? -9.999 4.019 6.560 1.00 94.06 89 GLN A C 1
ATOM 749 O O . GLN A 1 89 ? -9.669 3.686 5.425 1.00 94.06 89 GLN A O 1
ATOM 754 N N . GLU A 1 90 ? -9.173 4.716 7.344 1.00 92.94 90 GLU A N 1
ATOM 755 C CA . GLU A 1 90 ? -7.817 5.083 6.918 1.00 92.94 90 GLU A CA 1
ATOM 756 C C . GLU A 1 90 ? -6.920 3.850 6.716 1.00 92.94 90 GLU A C 1
ATOM 758 O O . GLU A 1 90 ? -6.137 3.807 5.767 1.00 92.94 90 GLU A O 1
ATOM 763 N N . ILE A 1 91 ? -7.060 2.806 7.542 1.00 92.00 91 ILE A N 1
ATOM 764 C CA . ILE A 1 91 ? -6.360 1.528 7.328 1.00 92.00 91 ILE A CA 1
ATOM 765 C C . ILE A 1 91 ? -6.801 0.860 6.021 1.00 92.00 91 ILE A C 1
ATOM 767 O O . ILE A 1 91 ? -5.948 0.337 5.305 1.00 92.00 91 ILE A O 1
ATOM 771 N N . GLU A 1 92 ? -8.095 0.866 5.700 1.00 92.81 92 GLU A N 1
ATOM 772 C CA . GLU A 1 92 ? -8.603 0.300 4.443 1.00 92.81 92 GLU A CA 1
ATOM 773 C C . GLU A 1 92 ? -8.070 1.055 3.224 1.00 92.81 92 GLU A C 1
ATOM 775 O O . GLU A 1 92 ? -7.578 0.425 2.289 1.00 92.81 92 GLU A O 1
ATOM 780 N N . LYS A 1 93 ? -8.064 2.395 3.260 1.00 92.69 93 LYS A N 1
ATOM 781 C CA . LYS A 1 93 ? -7.462 3.221 2.198 1.00 92.69 93 LYS A CA 1
ATOM 782 C C . LYS A 1 93 ? -5.976 2.926 2.020 1.00 92.69 93 LYS A C 1
ATOM 784 O O . LYS A 1 93 ? -5.514 2.762 0.894 1.00 92.69 93 LYS A O 1
ATOM 789 N N . LEU A 1 94 ? -5.226 2.837 3.122 1.00 91.06 94 LEU A N 1
ATOM 790 C CA . LEU A 1 94 ? -3.804 2.490 3.080 1.00 91.06 94 LEU A CA 1
ATOM 791 C C . LEU A 1 94 ? -3.579 1.097 2.492 1.00 91.06 94 LEU A C 1
ATOM 793 O O . LEU A 1 94 ? -2.615 0.909 1.756 1.00 91.06 94 LEU A O 1
ATOM 797 N N . LYS A 1 95 ? -4.458 0.138 2.800 1.00 90.19 95 LYS A N 1
ATOM 798 C CA . LYS A 1 95 ? -4.390 -1.215 2.250 1.00 90.19 95 LYS A CA 1
ATOM 799 C C . LYS A 1 95 ? -4.648 -1.210 0.744 1.00 90.19 95 LYS A C 1
ATOM 801 O O . LYS A 1 95 ? -3.809 -1.705 0.010 1.00 90.19 95 LYS A O 1
ATOM 806 N N . ALA A 1 96 ? -5.722 -0.567 0.288 1.00 91.25 96 ALA A N 1
ATOM 807 C CA . ALA A 1 96 ? -6.028 -0.452 -1.138 1.00 91.25 96 ALA A CA 1
ATOM 808 C C . ALA A 1 96 ? -4.899 0.242 -1.919 1.00 91.25 96 ALA A C 1
ATOM 810 O O . ALA A 1 96 ? -4.536 -0.187 -3.011 1.00 91.25 96 ALA A O 1
ATOM 811 N N . TYR A 1 97 ? -4.303 1.289 -1.342 1.00 90.25 97 TYR A N 1
ATOM 812 C CA . TYR A 1 97 ? -3.156 1.955 -1.949 1.00 90.25 97 TYR A CA 1
ATOM 813 C C . TYR A 1 97 ? -1.914 1.054 -1.981 1.00 90.25 97 TYR A C 1
ATOM 815 O O . TYR A 1 97 ? -1.224 1.014 -2.993 1.00 90.25 97 TYR A O 1
ATOM 823 N N . ALA A 1 98 ? -1.637 0.303 -0.912 1.00 87.94 98 ALA A N 1
ATOM 824 C CA . ALA A 1 98 ? -0.540 -0.661 -0.900 1.00 87.94 98 ALA A CA 1
ATOM 82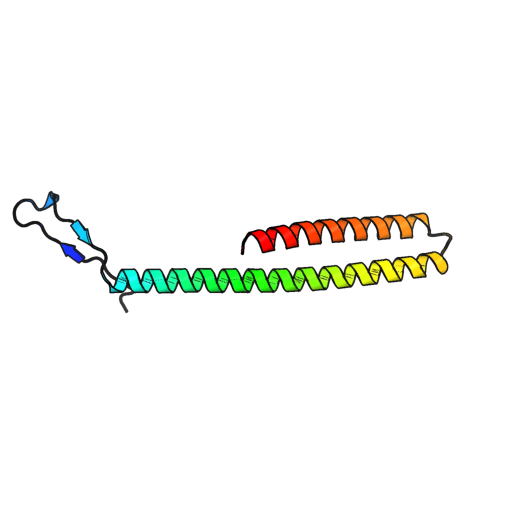5 C C . ALA A 1 98 ? -0.746 -1.778 -1.938 1.00 87.94 98 ALA A C 1
ATOM 827 O O . ALA A 1 98 ? 0.198 -2.096 -2.655 1.00 87.94 98 ALA A O 1
ATOM 828 N N . ASP A 1 99 ? -1.968 -2.303 -2.060 1.00 88.69 99 ASP A N 1
ATOM 829 C CA . ASP A 1 99 ? -2.335 -3.330 -3.040 1.00 88.69 99 ASP A CA 1
ATOM 830 C C . ASP A 1 99 ? -2.148 -2.805 -4.480 1.00 88.69 99 ASP A C 1
ATOM 832 O O . ASP A 1 99 ? -1.568 -3.485 -5.327 1.00 88.69 99 ASP A O 1
ATOM 836 N N . PHE A 1 100 ? -2.536 -1.551 -4.743 1.00 89.31 100 PHE A N 1
ATOM 837 C CA . PHE A 1 100 ? -2.260 -0.876 -6.016 1.00 89.31 100 PHE A CA 1
ATOM 838 C C . PHE A 1 100 ? -0.757 -0.730 -6.289 1.00 89.31 100 PHE A C 1
ATOM 840 O O . PHE A 1 100 ? -0.295 -1.021 -7.385 1.00 89.31 100 PHE A O 1
ATOM 847 N N . LEU A 1 101 ? 0.036 -0.304 -5.302 1.00 84.69 101 LEU A N 1
ATOM 848 C CA . LEU A 1 101 ? 1.485 -0.193 -5.486 1.00 84.69 101 LEU A CA 1
ATOM 849 C C . LEU A 1 101 ? 2.124 -1.551 -5.794 1.00 84.69 101 LEU A C 1
ATOM 851 O O . LEU A 1 101 ? 3.023 -1.615 -6.624 1.00 84.69 101 LEU A O 1
ATOM 855 N N . THR A 1 102 ? 1.647 -2.633 -5.175 1.00 82.12 102 THR A N 1
ATOM 856 C CA . THR A 1 102 ? 2.130 -3.985 -5.484 1.00 82.12 102 THR A CA 1
ATOM 857 C C . THR A 1 102 ? 1.722 -4.477 -6.867 1.00 82.12 102 THR A C 1
ATOM 859 O O . THR A 1 102 ? 2.448 -5.284 -7.426 1.00 82.12 102 THR A O 1
ATOM 862 N N . SER A 1 103 ? 0.615 -3.995 -7.444 1.00 84.94 103 SER A N 1
ATOM 863 C CA . SER A 1 103 ? 0.216 -4.370 -8.809 1.00 84.94 103 SER A CA 1
ATOM 864 C C . SER A 1 103 ? 1.027 -3.665 -9.900 1.00 84.94 103 SER A C 1
ATOM 866 O O . SER A 1 103 ? 0.863 -3.979 -11.075 1.00 84.94 103 SER A O 1
ATOM 868 N N . LEU A 1 104 ? 1.833 -2.663 -9.534 1.00 78.94 104 LEU A N 1
ATOM 869 C CA . LEU A 1 104 ? 2.738 -1.954 -10.444 1.00 78.94 104 LEU A CA 1
ATOM 870 C C . LEU A 1 104 ? 4.126 -2.614 -10.542 1.00 78.94 104 LEU A C 1
ATOM 872 O O . LEU A 1 104 ? 4.945 -2.152 -11.336 1.00 78.94 104 LEU A O 1
ATOM 876 N N . ILE A 1 105 ? 4.384 -3.639 -9.722 1.00 68.94 105 ILE A N 1
ATOM 877 C CA . ILE A 1 105 ? 5.613 -4.450 -9.690 1.00 68.94 105 ILE A CA 1
ATOM 878 C C . ILE A 1 105 ? 5.382 -5.714 -10.509 1.00 68.94 105 ILE A C 1
ATOM 880 O O . ILE A 1 105 ? 6.267 -6.039 -11.330 1.00 68.94 105 ILE A O 1
#